Protein AF-A0A3R6QLF4-F1 (afdb_monomer_lite)

Radius of gyration: 11.67 Å; chains: 1; bounding box: 22×12×33 Å

pLDDT: mean 90.14, std 5.39, range [66.81, 95.5]

Foldseek 3Di:
DVVVVVVVVVVVVCVVLVNDDPVRSVVVVVVD

Secondary structure (DSSP, 8-state):
-HHHHHHHHHHHHHHHTTT--HHHHHHHHHH-

Sequence (32 aa):
MERFIKYYNEKRIKEKLGWRSPVQYRLHLLTA

Structure (mmCIF, N/CA/C/O backbone):
data_AF-A0A3R6QLF4-F1
#
_entry.id   AF-A0A3R6QLF4-F1
#
loop_
_atom_site.group_PDB
_atom_site.id
_atom_site.type_symbol
_atom_site.label_atom_id
_atom_site.label_alt_id
_atom_site.label_comp_id
_atom_site.label_asym_id
_atom_site.label_entity_id
_atom_site.label_seq_id
_atom_site.pdbx_PDB_ins_code
_atom_site.Cartn_x
_atom_site.Cartn_y
_atom_site.Cartn_z
_atom_site.occupancy
_atom_site.B_iso_or_equiv
_atom_site.auth_seq_id
_atom_site.auth_comp_id
_atom_site.auth_asym_id
_atom_site.auth_atom_id
_atom_site.pdbx_PDB_model_num
ATOM 1 N N . MET A 1 1 ? -9.802 3.945 16.489 1.00 77.38 1 MET A N 1
ATOM 2 C CA . MET A 1 1 ? -9.447 4.720 15.278 1.00 77.38 1 MET A CA 1
ATOM 3 C C . MET A 1 1 ? -8.222 4.166 14.555 1.00 77.38 1 MET A C 1
ATOM 5 O O . MET A 1 1 ? -8.326 3.9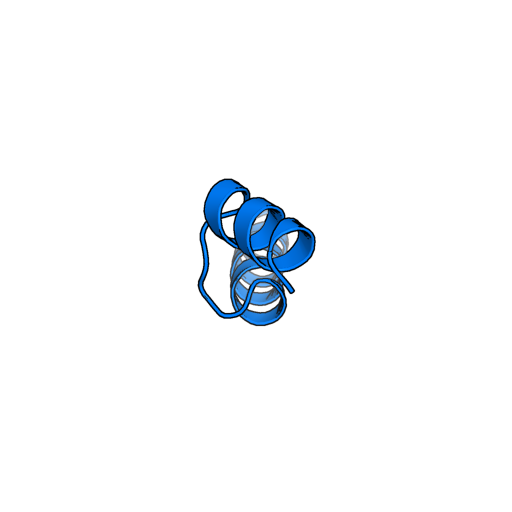00 13.366 1.00 77.38 1 MET A O 1
ATOM 9 N N . GLU A 1 2 ? -7.107 3.893 15.238 1.00 87.56 2 GLU A N 1
ATOM 10 C CA . GLU A 1 2 ? -5.872 3.381 14.605 1.00 87.56 2 GLU A CA 1
ATOM 11 C C . GLU A 1 2 ? 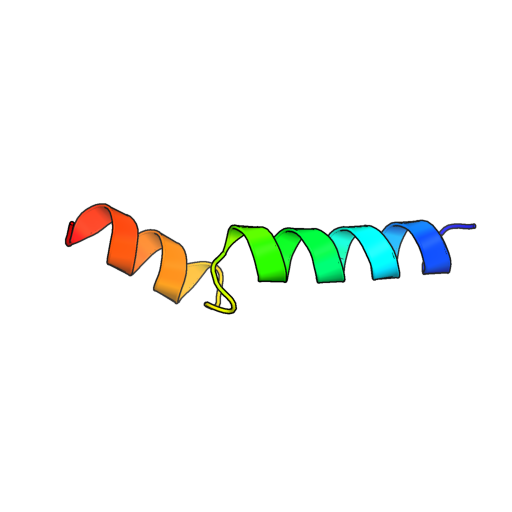-6.055 2.111 13.758 1.00 87.56 2 GLU A C 1
ATOM 13 O O . GLU A 1 2 ? -5.498 2.017 12.669 1.00 87.56 2 GLU A O 1
ATOM 18 N N . ARG A 1 3 ? -6.894 1.157 14.194 1.00 88.31 3 ARG A N 1
ATOM 19 C CA . ARG A 1 3 ? -7.201 -0.053 13.404 1.00 88.31 3 ARG A CA 1
ATOM 20 C C . ARG A 1 3 ? -7.851 0.262 12.054 1.00 88.31 3 ARG A C 1
ATOM 22 O O . ARG A 1 3 ? -7.526 -0.389 11.069 1.00 88.31 3 ARG A O 1
ATOM 29 N N . PHE A 1 4 ? -8.729 1.265 12.001 1.00 85.62 4 PHE A N 1
ATOM 30 C CA . PHE A 1 4 ? -9.372 1.692 10.756 1.00 85.62 4 PHE A CA 1
ATOM 31 C C . PHE A 1 4 ? -8.374 2.385 9.833 1.00 85.62 4 PHE A C 1
ATOM 33 O O . PHE A 1 4 ? -8.321 2.059 8.652 1.00 85.62 4 PHE A O 1
ATOM 40 N N . ILE A 1 5 ? -7.537 3.271 10.381 1.00 89.19 5 ILE A N 1
ATOM 41 C CA . ILE A 1 5 ? -6.470 3.947 9.630 1.00 89.19 5 ILE A CA 1
ATOM 42 C C . ILE A 1 5 ? -5.511 2.910 9.036 1.00 89.19 5 ILE A C 1
ATOM 44 O O . ILE A 1 5 ? -5.223 2.947 7.843 1.00 89.19 5 ILE A O 1
ATOM 48 N N . LYS A 1 6 ? -5.076 1.935 9.843 1.00 92.00 6 LYS A N 1
ATOM 49 C CA . LYS A 1 6 ? -4.199 0.847 9.401 1.00 92.00 6 LYS A CA 1
ATOM 50 C C . LYS A 1 6 ? -4.852 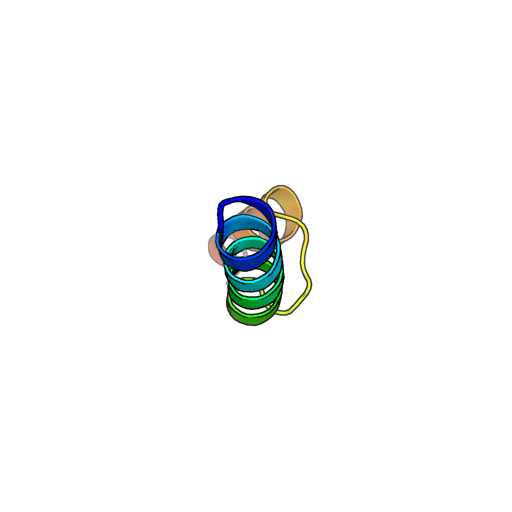-0.000 8.308 1.00 92.00 6 LYS A C 1
ATOM 52 O O . LYS A 1 6 ? -4.250 -0.175 7.256 1.00 92.00 6 LYS A O 1
ATOM 57 N N . TYR A 1 7 ? -6.084 -0.465 8.521 1.00 89.06 7 TYR A N 1
ATOM 58 C CA . TYR A 1 7 ? -6.813 -1.277 7.543 1.00 89.06 7 TYR A CA 1
ATOM 59 C C . TYR A 1 7 ? -6.970 -0.560 6.195 1.00 89.06 7 TYR A C 1
ATOM 61 O O . TYR A 1 7 ? -6.666 -1.133 5.148 1.00 89.06 7 TYR A O 1
ATOM 69 N N . TYR A 1 8 ? -7.393 0.709 6.213 1.00 88.56 8 TYR A N 1
ATOM 70 C CA . TYR A 1 8 ? -7.546 1.499 4.992 1.00 88.56 8 TYR A CA 1
ATOM 71 C C . TYR A 1 8 ? -6.205 1.762 4.305 1.00 88.56 8 TYR A C 1
ATOM 73 O O . TYR A 1 8 ? -6.113 1.582 3.092 1.00 88.56 8 TYR A O 1
ATOM 81 N N . ASN A 1 9 ? -5.160 2.128 5.055 1.00 91.31 9 ASN A N 1
ATOM 82 C CA . ASN A 1 9 ? -3.828 2.364 4.497 1.00 91.31 9 ASN A CA 1
ATOM 83 C C . ASN A 1 9 ? -3.245 1.094 3.871 1.00 91.31 9 ASN A C 1
ATOM 85 O O . ASN A 1 9 ? -2.762 1.138 2.743 1.00 91.31 9 ASN A O 1
ATOM 89 N N . GLU A 1 10 ? -3.342 -0.052 4.546 1.00 92.31 10 GLU A N 1
ATOM 90 C CA . GLU A 1 10 ? -2.869 -1.331 4.009 1.00 92.31 10 GLU A CA 1
ATOM 91 C C . GLU A 1 10 ? -3.632 -1.735 2.744 1.00 92.31 10 GLU A C 1
ATOM 93 O O . GLU A 1 10 ? -3.017 -2.170 1.766 1.00 92.31 10 GLU A O 1
ATOM 98 N N . LYS A 1 11 ? -4.957 -1.550 2.727 1.00 90.25 11 LYS A N 1
ATOM 99 C CA . LYS A 1 11 ? -5.788 -1.836 1.552 1.00 90.25 11 LYS A CA 1
ATOM 100 C C . LYS A 1 11 ? -5.420 -0.9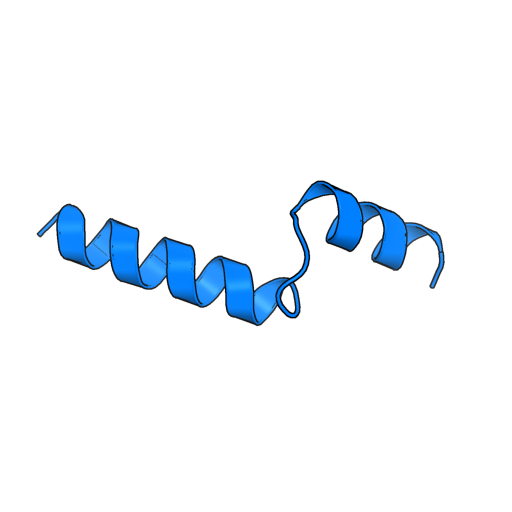31 0.370 1.00 90.25 11 LYS A C 1
ATOM 102 O O . LYS A 1 11 ? -5.156 -1.424 -0.724 1.00 90.25 11 LYS A O 1
ATOM 107 N N . ARG A 1 12 ? -5.30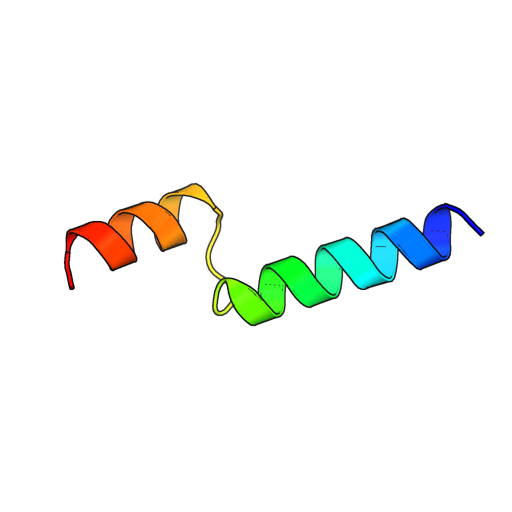2 0.377 0.609 1.00 92.06 12 ARG A N 1
ATOM 108 C CA . ARG A 1 12 ? -4.947 1.389 -0.400 1.00 92.06 12 ARG A CA 1
ATOM 109 C C . ARG A 1 12 ? -3.537 1.224 -0.958 1.00 92.06 12 ARG A C 1
ATOM 111 O O . ARG A 1 12 ? -3.329 1.444 -2.151 1.00 92.06 12 ARG A O 1
ATOM 118 N N . ILE A 1 13 ? -2.574 0.847 -0.117 1.00 93.00 13 ILE A N 1
ATOM 119 C CA . ILE A 1 13 ? -1.205 0.550 -0.553 1.00 93.00 13 ILE A CA 1
ATOM 120 C C . ILE A 1 13 ? -1.223 -0.654 -1.497 1.00 93.00 13 ILE A C 1
ATOM 122 O O . ILE A 1 13 ? -0.647 -0.571 -2.576 1.00 93.00 13 ILE A O 1
ATOM 126 N N . LYS A 1 14 ? -1.933 -1.736 -1.153 1.00 91.94 14 LYS A N 1
ATOM 127 C CA . LYS A 1 14 ? -2.040 -2.920 -2.022 1.00 91.94 14 LYS A CA 1
ATOM 128 C C . LYS A 1 14 ? -2.672 -2.597 -3.376 1.00 91.94 14 LYS A C 1
ATOM 130 O O . LYS A 1 14 ? -2.130 -3.015 -4.393 1.00 91.94 14 LYS A O 1
ATOM 135 N N . GLU A 1 15 ? -3.751 -1.816 -3.405 1.00 93.75 15 GLU A N 1
ATOM 136 C CA . GLU A 1 15 ? -4.373 -1.362 -4.659 1.00 93.75 15 GLU A CA 1
ATOM 137 C C . GLU A 1 15 ? -3.394 -0.551 -5.519 1.00 93.75 15 GLU A C 1
ATOM 139 O O . GLU A 1 15 ? -3.240 -0.828 -6.706 1.00 93.75 15 GLU A O 1
ATOM 144 N N . LYS A 1 16 ? -2.673 0.405 -4.917 1.00 91.19 16 LYS A N 1
ATOM 145 C CA . LYS A 1 16 ? -1.695 1.244 -5.631 1.00 91.19 16 LYS A CA 1
ATOM 146 C C . LYS A 1 16 ? -0.507 0.442 -6.167 1.00 91.19 16 LYS A C 1
ATOM 148 O O . LYS A 1 16 ? 0.020 0.768 -7.224 1.00 91.19 16 LYS A O 1
ATOM 153 N N . LEU A 1 17 ? -0.095 -0.604 -5.453 1.00 93.62 17 LEU A N 1
ATOM 154 C CA . LEU A 1 17 ? 0.961 -1.517 -5.892 1.00 93.62 17 LEU A CA 1
ATOM 155 C C . LEU A 1 17 ? 0.472 -2.532 -6.942 1.00 93.62 17 LEU A C 1
ATOM 157 O O . LEU A 1 17 ? 1.255 -3.379 -7.371 1.00 93.62 17 LEU A O 1
ATOM 161 N N . GLY A 1 18 ? -0.806 -2.502 -7.341 1.00 92.50 18 GLY A N 1
ATOM 162 C CA . GLY A 1 18 ? -1.382 -3.508 -8.235 1.00 92.50 18 GLY A CA 1
ATOM 163 C C . GLY A 1 18 ? -1.323 -4.910 -7.628 1.00 92.50 18 GLY A C 1
ATOM 164 O O . GLY A 1 18 ? -1.003 -5.869 -8.325 1.00 92.50 18 GLY A O 1
ATOM 165 N N . TRP A 1 19 ? -1.548 -5.010 -6.315 1.00 90.31 19 TRP A N 1
ATOM 166 C CA . TRP A 1 19 ? -1.454 -6.237 -5.514 1.00 90.31 19 TRP A CA 1
ATOM 167 C C . TRP A 1 19 ? -0.065 -6.886 -5.467 1.00 90.31 19 TRP A C 1
ATOM 169 O O . TRP A 1 19 ? 0.084 -8.004 -4.976 1.00 90.31 19 TRP A O 1
ATOM 179 N N . ARG A 1 20 ? 0.971 -6.172 -5.912 1.00 92.75 20 ARG A N 1
ATOM 180 C CA . ARG A 1 20 ? 2.363 -6.613 -5.814 1.00 92.75 20 ARG A CA 1
ATOM 181 C C . ARG A 1 20 ? 2.925 -6.304 -4.435 1.00 92.75 20 ARG A C 1
ATOM 183 O O . ARG A 1 20 ? 2.551 -5.319 -3.795 1.00 92.75 20 ARG A O 1
ATOM 190 N N . SER A 1 21 ? 3.878 -7.114 -3.985 1.00 91.81 21 SER A N 1
ATOM 191 C CA . SER A 1 21 ? 4.691 -6.731 -2.831 1.00 91.81 21 SER A CA 1
ATOM 192 C C . SER A 1 21 ? 5.499 -5.458 -3.148 1.00 91.81 21 SER A C 1
ATOM 194 O O . SER A 1 21 ? 5.792 -5.191 -4.318 1.00 91.81 21 SER A O 1
ATOM 196 N N . PRO A 1 22 ? 5.930 -4.674 -2.141 1.00 91.06 22 PRO A N 1
ATOM 197 C CA . PRO A 1 22 ? 6.754 -3.485 -2.376 1.00 91.06 22 PRO A CA 1
ATOM 198 C C . PRO A 1 22 ? 8.023 -3.772 -3.194 1.00 91.06 22 PRO A C 1
ATOM 200 O O . PRO A 1 22 ? 8.455 -2.936 -3.983 1.00 91.06 22 PRO A O 1
ATOM 203 N N . VAL A 1 23 ? 8.608 -4.962 -3.028 1.00 93.31 23 VAL A N 1
ATOM 204 C CA . VAL A 1 23 ? 9.775 -5.418 -3.796 1.00 93.31 23 VAL A CA 1
ATOM 205 C C . VAL A 1 23 ? 9.400 -5.679 -5.256 1.00 93.31 23 VAL A C 1
ATOM 207 O O . VAL A 1 23 ? 10.057 -5.158 -6.152 1.00 93.31 23 VAL A O 1
ATOM 210 N N . GLN A 1 24 ? 8.316 -6.420 -5.504 1.00 93.88 24 GLN A N 1
ATOM 211 C CA . GLN A 1 24 ? 7.830 -6.722 -6.856 1.00 93.88 24 GLN A CA 1
ATOM 212 C C . GLN A 1 24 ? 7.397 -5.466 -7.620 1.00 93.88 24 GLN A C 1
ATOM 214 O O . GLN A 1 24 ? 7.626 -5.370 -8.823 1.00 93.88 24 GLN A O 1
ATOM 219 N N . TYR A 1 25 ? 6.779 -4.499 -6.938 1.00 94.25 25 TYR A N 1
ATOM 220 C CA . TYR A 1 25 ? 6.396 -3.224 -7.541 1.00 94.25 25 TYR A CA 1
ATOM 221 C C . TYR A 1 25 ? 7.621 -2.408 -7.967 1.00 94.25 25 TYR A C 1
ATOM 223 O O . TYR A 1 25 ? 7.664 -1.914 -9.090 1.00 94.25 25 TYR A O 1
ATOM 231 N N . ARG A 1 26 ? 8.651 -2.319 -7.111 1.00 94.06 26 ARG A N 1
ATOM 232 C CA . ARG A 1 26 ? 9.912 -1.654 -7.474 1.00 94.06 26 ARG A CA 1
ATOM 233 C C . ARG A 1 26 ? 10.606 -2.348 -8.640 1.00 94.06 26 ARG A C 1
ATOM 235 O O . ARG A 1 26 ? 11.027 -1.666 -9.561 1.00 94.06 26 ARG A O 1
ATOM 242 N N . LEU A 1 27 ? 10.687 -3.679 -8.621 1.00 95.50 27 LEU A N 1
ATOM 243 C CA . LEU A 1 27 ? 11.280 -4.434 -9.724 1.00 95.50 27 LEU A CA 1
ATOM 244 C C . LEU A 1 27 ? 10.536 -4.165 -11.037 1.00 95.50 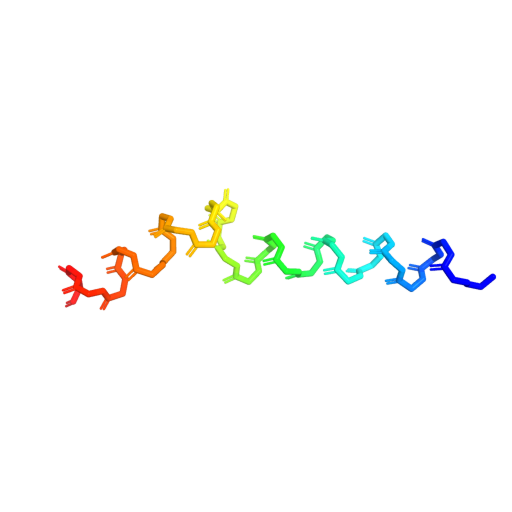27 LEU A C 1
ATOM 246 O O . LEU A 1 27 ? 11.173 -3.882 -12.040 1.00 95.50 27 LEU A O 1
ATOM 250 N N . HIS A 1 28 ? 9.200 -4.162 -11.011 1.00 93.19 28 HIS A N 1
ATOM 251 C CA . HIS A 1 28 ? 8.391 -3.851 -12.186 1.00 93.19 28 HIS A CA 1
ATOM 252 C C . HIS A 1 28 ? 8.672 -2.470 -12.771 1.00 93.19 28 HIS A C 1
ATOM 254 O O . HIS A 1 28 ? 8.820 -2.363 -13.982 1.00 93.19 28 HIS A O 1
ATOM 260 N N . LEU A 1 29 ? 8.756 -1.444 -11.917 1.00 91.00 29 LEU A N 1
ATOM 261 C CA . LEU A 1 29 ? 9.061 -0.075 -12.338 1.00 91.00 29 LEU A CA 1
ATOM 262 C C . LEU A 1 29 ? 10.459 0.073 -12.942 1.00 91.00 29 LEU A C 1
ATOM 264 O O . LEU A 1 29 ? 10.671 0.984 -13.724 1.00 91.00 29 LEU A O 1
ATOM 268 N N . LEU A 1 30 ? 11.409 -0.778 -12.553 1.00 91.75 30 LEU A N 1
ATOM 269 C CA . LEU A 1 30 ? 12.766 -0.770 -13.107 1.00 91.75 30 LEU A CA 1
ATOM 270 C C . LEU A 1 30 ? 12.871 -1.546 -14.427 1.00 91.75 30 LEU A C 1
ATOM 272 O O . LEU A 1 30 ? 13.826 -1.356 -15.169 1.00 91.75 30 LEU A O 1
ATOM 276 N N . THR A 1 31 ? 11.928 -2.454 -14.687 1.00 85.31 31 THR A N 1
ATOM 277 C CA . THR A 1 31 ? 11.888 -3.296 -15.896 1.00 85.31 31 THR A CA 1
ATOM 278 C C . THR A 1 31 ? 10.943 -2.781 -16.983 1.00 85.31 31 THR A C 1
ATOM 280 O O . THR A 1 31 ? 10.917 -3.361 -18.065 1.00 85.31 31 THR A O 1
ATOM 283 N N . ALA A 1 32 ? 10.125 -1.776 -16.668 1.00 66.81 32 ALA A N 1
ATOM 284 C CA . ALA A 1 32 ? 9.204 -1.112 -17.590 1.00 66.81 32 ALA A CA 1
ATOM 285 C C . ALA A 1 32 ? 9.867 0.138 -18.175 1.00 66.81 32 ALA A C 1
ATOM 287 O O . ALA A 1 32 ? 9.636 0.396 -19.374 1.00 66.81 32 ALA A O 1
#